Protein AF-A0A348PH98-F1 (afdb_monomer_lite)

Radius of gyration: 13.95 Å; chains: 1; bounding box: 30×18×44 Å

pLDDT: mean 93.77, std 7.89, range [51.06, 98.12]

Foldseek 3Di:
DVQQVFAFQDPDVVDHGQTHWDFDQADDFFQAGDTDIGTYPPDVCCCRCPVRVHGHPHDD

Structure (mmCIF, N/CA/C/O backbone):
data_AF-A0A348PH98-F1
#
_entry.id   AF-A0A348PH98-F1
#
loop_
_atom_site.group_PDB
_atom_site.id
_atom_site.type_symbol
_atom_site.label_atom_id
_atom_site.label_alt_id
_atom_site.label_comp_id
_atom_site.label_asym_id
_atom_site.label_entity_id
_atom_site.label_seq_id
_atom_site.pdbx_PDB_ins_code
_atom_site.Cartn_x
_atom_site.Cartn_y
_atom_site.Cartn_z
_atom_site.occupancy
_atom_site.B_iso_or_equiv
_atom_site.auth_seq_id
_atom_site.auth_comp_id
_atom_site.auth_asym_id
_atom_site.auth_atom_id
_atom_site.pdbx_PDB_model_num
ATOM 1 N N . GLU A 1 1 ? 2.243 -5.402 -21.225 1.00 81.19 1 GLU A N 1
ATOM 2 C CA . GLU A 1 1 ? 1.663 -4.040 -21.194 1.00 81.19 1 GLU A CA 1
ATOM 3 C C . GLU A 1 1 ? 0.786 -3.747 -19.975 1.00 81.19 1 GLU A C 1
ATOM 5 O O . GLU A 1 1 ? 1.228 -2.982 -19.135 1.00 81.19 1 GLU A O 1
ATOM 10 N N . TRP A 1 2 ? -0.402 -4.346 -19.801 1.00 92.75 2 TRP A N 1
ATOM 11 C CA . TRP A 1 2 ? -1.324 -3.990 -18.696 1.00 92.75 2 TRP A CA 1
ATOM 12 C C . TRP A 1 2 ? -0.752 -4.170 -17.274 1.00 92.75 2 TRP A C 1
ATOM 14 O O . TRP A 1 2 ? -0.810 -3.230 -16.492 1.00 92.75 2 TRP A O 1
ATOM 24 N N . TRP A 1 3 ? -0.147 -5.320 -16.952 1.00 92.75 3 TRP A N 1
ATOM 25 C CA . TRP A 1 3 ? 0.390 -5.600 -15.605 1.00 92.75 3 TRP A CA 1
ATOM 26 C C . TRP A 1 3 ? 1.437 -4.574 -15.147 1.00 92.75 3 TRP A C 1
ATOM 28 O O . TRP A 1 3 ? 1.476 -4.200 -13.981 1.00 92.75 3 TRP A O 1
ATOM 38 N N . LYS A 1 4 ? 2.251 -4.078 -16.090 1.00 92.56 4 LYS A N 1
ATOM 39 C CA . LYS A 1 4 ? 3.288 -3.068 -15.838 1.00 92.56 4 LYS A CA 1
ATOM 40 C C . LYS A 1 4 ? 2.734 -1.656 -15.623 1.00 92.56 4 LYS A C 1
ATOM 42 O O . LYS A 1 4 ? 3.470 -0.798 -15.161 1.00 92.56 4 LYS A O 1
ATOM 47 N N . LYS A 1 5 ? 1.459 -1.406 -15.954 1.00 93.31 5 LYS A N 1
ATOM 48 C CA . LYS A 1 5 ? 0.796 -0.123 -15.655 1.00 93.31 5 LYS A CA 1
ATOM 49 C C . LYS A 1 5 ? 0.494 0.037 -14.166 1.00 93.31 5 LYS A C 1
ATOM 51 O O . LYS A 1 5 ? 0.306 1.158 -13.720 1.00 93.31 5 LYS A O 1
ATOM 56 N N . MET A 1 6 ? 0.425 -1.076 -13.441 1.00 94.50 6 MET A N 1
ATOM 57 C CA . MET A 1 6 ? 0.267 -1.113 -11.993 1.00 94.50 6 MET A CA 1
ATOM 58 C C . MET A 1 6 ? 1.650 -1.209 -11.357 1.00 94.50 6 MET A C 1
ATOM 60 O O . MET A 1 6 ? 2.518 -1.923 -11.868 1.00 94.50 6 MET A O 1
ATOM 64 N N . GLY A 1 7 ? 1.850 -0.554 -10.221 1.00 93.00 7 GLY A N 1
ATOM 65 C CA . GLY A 1 7 ? 3.116 -0.612 -9.501 1.00 93.00 7 GLY A CA 1
ATOM 66 C C . GLY A 1 7 ? 3.958 0.658 -9.623 1.00 93.00 7 GLY A C 1
ATOM 67 O O . GLY A 1 7 ? 3.441 1.745 -9.870 1.00 93.00 7 GLY A O 1
ATOM 68 N N . VAL A 1 8 ? 5.276 0.526 -9.454 1.00 95.88 8 VAL A N 1
ATOM 69 C CA . VAL A 1 8 ? 6.192 1.673 -9.455 1.00 95.88 8 VAL A CA 1
ATOM 70 C C . VAL A 1 8 ? 7.547 1.348 -10.086 1.00 95.88 8 VAL A C 1
ATOM 72 O O . VAL A 1 8 ? 8.087 0.248 -9.932 1.00 95.88 8 VAL A O 1
ATOM 75 N N . GLU A 1 9 ? 8.109 2.339 -10.778 1.00 94.88 9 GLU A N 1
ATOM 76 C CA . GLU A 1 9 ? 9.494 2.315 -11.247 1.00 94.88 9 GLU A CA 1
ATOM 77 C C . GLU A 1 9 ? 10.488 2.340 -10.083 1.00 94.88 9 GLU A C 1
ATOM 79 O O . GLU A 1 9 ? 10.209 2.870 -9.005 1.00 94.88 9 GLU A O 1
ATOM 84 N N . SER A 1 10 ? 11.684 1.798 -10.304 1.00 94.12 10 SER A N 1
ATOM 85 C CA . SER A 1 10 ? 12.751 1.926 -9.313 1.00 94.12 10 SER A CA 1
ATOM 86 C C . SER A 1 10 ? 13.287 3.355 -9.289 1.00 94.12 10 SER A C 1
ATOM 88 O O . SER A 1 10 ? 13.570 3.939 -10.331 1.00 94.12 10 SER A O 1
ATOM 90 N N . THR A 1 11 ? 13.483 3.912 -8.096 1.00 93.75 11 THR A N 1
ATOM 91 C CA . THR A 1 11 ? 14.171 5.202 -7.927 1.00 93.75 11 THR A CA 1
ATOM 92 C C . THR A 1 11 ? 15.693 5.059 -7.912 1.00 93.75 11 THR A C 1
ATOM 94 O O . THR A 1 11 ? 16.405 6.061 -7.963 1.00 93.75 11 THR A O 1
ATOM 97 N N . LEU A 1 12 ? 16.209 3.829 -7.832 1.00 94.56 12 LEU A N 1
ATOM 98 C CA . LEU A 1 12 ? 17.641 3.550 -7.814 1.00 94.56 12 LEU A CA 1
ATOM 99 C C . LEU A 1 12 ? 18.185 3.449 -9.250 1.00 94.56 12 LEU A C 1
ATOM 101 O O . LEU A 1 12 ? 17.573 2.766 -10.076 1.00 94.56 12 LEU A O 1
ATOM 105 N N . PRO A 1 13 ? 19.349 4.052 -9.563 1.00 94.81 13 PRO A N 1
ATOM 106 C CA . PRO A 1 13 ? 19.982 3.892 -10.871 1.00 94.81 13 PRO A CA 1
ATOM 107 C C . PRO A 1 13 ? 20.255 2.415 -11.185 1.00 94.81 13 PRO A C 1
ATOM 109 O O . PRO A 1 13 ? 20.948 1.734 -10.432 1.00 94.81 13 PRO A O 1
ATOM 112 N N . GLY A 1 14 ? 19.686 1.910 -12.284 1.00 93.50 14 GLY A N 1
ATOM 113 C CA . GLY A 1 14 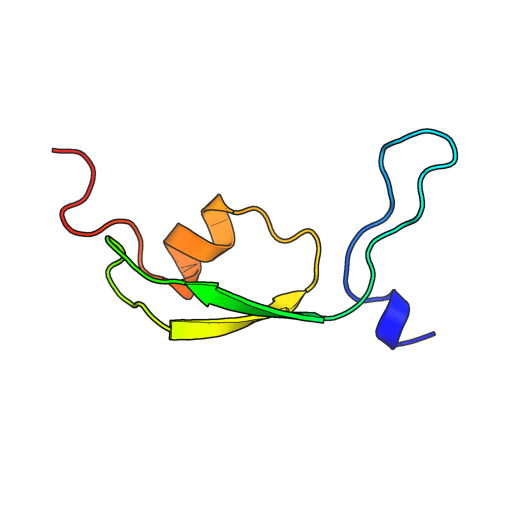? 19.791 0.499 -12.682 1.00 93.50 14 GLY A CA 1
ATOM 114 C C . GLY A 1 14 ? 18.988 -0.482 -11.815 1.00 93.50 14 GLY A C 1
ATOM 115 O O . GLY A 1 14 ? 19.105 -1.693 -12.000 1.00 93.50 14 GLY A O 1
ATOM 116 N N . GLY A 1 15 ? 18.181 0.010 -10.871 1.00 94.56 15 GLY A N 1
ATOM 117 C CA . GLY A 1 15 ? 17.328 -0.821 -10.030 1.00 94.56 15 GLY A CA 1
ATOM 118 C C . GLY A 1 15 ? 16.163 -1.427 -10.813 1.00 94.56 15 GLY A C 1
ATOM 119 O O . GLY A 1 15 ? 15.585 -0.788 -11.691 1.00 94.56 15 GLY A O 1
ATOM 120 N N . MET A 1 16 ? 15.785 -2.661 -10.471 1.00 94.81 16 MET A N 1
ATOM 121 C CA . MET A 1 16 ? 14.605 -3.287 -11.069 1.00 94.81 16 MET A CA 1
ATOM 122 C C . MET A 1 16 ? 13.313 -2.664 -10.512 1.00 94.81 16 MET A C 1
ATOM 124 O O . MET A 1 16 ? 13.215 -2.442 -9.299 1.00 94.81 16 MET A O 1
ATOM 128 N N . PRO A 1 17 ? 12.319 -2.391 -11.371 1.00 94.81 17 PRO A N 1
ATOM 129 C CA . PRO A 1 17 ? 11.022 -1.867 -10.956 1.00 94.81 17 PRO A CA 1
ATOM 130 C C . PRO A 1 17 ? 10.180 -2.924 -10.232 1.00 94.81 17 PRO A C 1
ATOM 132 O O . PRO A 1 17 ? 10.439 -4.127 -10.315 1.00 94.81 17 PRO A O 1
ATOM 135 N N . SER A 1 18 ? 9.140 -2.472 -9.532 1.00 96.31 18 SER A N 1
ATOM 136 C CA . SER A 1 18 ? 8.186 -3.329 -8.820 1.00 96.31 18 SER A CA 1
ATOM 137 C C . SER A 1 18 ? 6.783 -3.115 -9.375 1.00 96.31 18 SER A C 1
ATOM 139 O O . SER A 1 18 ? 6.050 -2.239 -8.917 1.00 96.31 18 SER A O 1
ATOM 141 N N . TYR A 1 19 ? 6.415 -3.922 -10.368 1.00 96.94 19 TYR A N 1
ATOM 142 C CA . TYR A 1 19 ? 5.121 -3.827 -11.044 1.00 96.94 19 TYR A CA 1
ATOM 143 C C . TYR A 1 19 ? 4.089 -4.828 -10.533 1.00 96.94 19 TYR A C 1
ATOM 145 O O . TYR A 1 19 ? 4.434 -5.910 -10.054 1.00 96.94 19 TYR A O 1
ATOM 153 N N . GLY A 1 20 ? 2.822 -4.503 -10.767 1.00 96.75 20 GLY A N 1
ATOM 154 C CA . GLY A 1 20 ? 1.682 -5.352 -10.475 1.00 96.75 20 GLY A CA 1
ATOM 155 C C . GLY A 1 20 ? 1.072 -5.131 -9.101 1.00 96.75 20 GLY A C 1
ATOM 156 O O . GLY A 1 20 ? 1.372 -4.160 -8.402 1.00 96.75 20 GLY A O 1
ATOM 157 N N . THR A 1 21 ? 0.205 -6.065 -8.720 1.00 96.88 21 THR A N 1
ATOM 158 C CA . THR A 1 21 ? -0.466 -6.090 -7.421 1.00 96.88 21 THR A CA 1
ATOM 159 C C . THR A 1 21 ? 0.160 -7.120 -6.487 1.00 96.88 21 THR A C 1
ATOM 161 O O . THR A 1 21 ? 0.769 -8.108 -6.905 1.00 96.88 21 THR A O 1
ATOM 164 N N . LYS A 1 22 ? 0.018 -6.885 -5.183 1.00 96.94 22 LYS A N 1
ATOM 165 C CA . LYS A 1 22 ? 0.406 -7.816 -4.128 1.00 96.94 22 LYS A CA 1
ATOM 166 C C . LYS A 1 22 ? -0.718 -7.942 -3.108 1.00 96.94 22 LYS A C 1
ATOM 168 O O . LYS A 1 22 ? -1.279 -6.943 -2.665 1.00 96.94 22 LYS A O 1
ATOM 173 N N . LEU A 1 23 ? -0.973 -9.175 -2.671 1.00 98.00 23 LEU A N 1
ATOM 174 C CA . LEU A 1 23 ? -1.786 -9.449 -1.488 1.00 98.00 23 LEU A CA 1
ATOM 175 C C . LEU A 1 23 ? -1.006 -9.039 -0.232 1.00 98.00 23 LEU A C 1
ATOM 177 O O . LEU A 1 23 ? -0.016 -9.670 0.145 1.00 98.00 23 LEU A O 1
ATOM 181 N N . MET A 1 24 ? -1.434 -7.951 0.395 1.00 97.81 24 MET A N 1
ATOM 182 C CA . MET A 1 24 ? -0.818 -7.356 1.577 1.00 97.81 24 MET A CA 1
ATOM 183 C C . MET A 1 24 ? -1.637 -7.722 2.814 1.00 97.81 24 MET A C 1
ATOM 185 O O . MET A 1 24 ? -2.718 -7.181 3.037 1.00 97.81 24 MET A O 1
ATOM 189 N N . GLY A 1 25 ? -1.122 -8.653 3.617 1.00 98.00 25 GLY A N 1
ATOM 190 C CA . GLY A 1 25 ? -1.712 -9.016 4.905 1.00 98.00 25 GLY A CA 1
ATOM 191 C C . GLY A 1 25 ? -1.380 -7.976 5.970 1.00 98.00 25 GLY A C 1
ATOM 192 O O . GLY A 1 25 ? -0.214 -7.829 6.338 1.00 98.00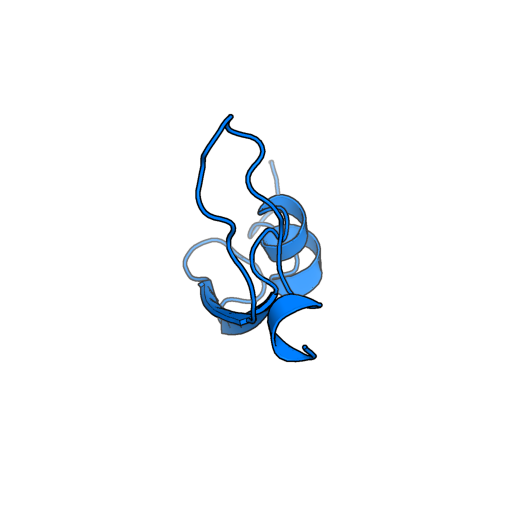 25 GLY A O 1
ATOM 193 N N . VAL A 1 26 ? -2.390 -7.269 6.477 1.00 97.31 26 VAL A N 1
ATOM 194 C CA . VAL A 1 26 ? -2.235 -6.299 7.566 1.00 97.31 26 VAL A CA 1
ATOM 195 C C . VAL A 1 26 ? -2.876 -6.838 8.835 1.00 97.31 26 VAL A C 1
ATOM 197 O O . VAL A 1 26 ? -4.063 -7.158 8.875 1.00 97.31 26 VAL A O 1
ATOM 200 N N . SER A 1 27 ? -2.076 -6.913 9.893 1.00 96.06 27 SER A N 1
ATOM 201 C CA . SER A 1 27 ? -2.458 -7.440 11.200 1.00 96.06 27 SER A CA 1
ATOM 202 C C . SER A 1 27 ? -1.997 -6.511 12.330 1.00 96.06 27 SER A C 1
ATOM 204 O O . SER A 1 27 ? -1.411 -5.452 12.095 1.00 96.06 27 SER A O 1
ATOM 206 N N . GLY A 1 28 ? -2.285 -6.890 13.577 1.00 94.50 28 GLY A N 1
ATOM 207 C CA . GLY A 1 28 ? -1.878 -6.130 14.757 1.00 94.50 28 GLY A CA 1
ATOM 208 C C . GLY A 1 28 ? -2.811 -4.960 15.076 1.00 94.50 28 GLY A C 1
ATOM 209 O O . GLY A 1 28 ? -4.032 -5.088 15.025 1.00 94.50 28 GLY A O 1
ATOM 210 N N . HIS A 1 29 ? -2.234 -3.823 15.468 1.00 95.31 29 HIS A N 1
ATOM 211 C CA . HIS A 1 29 ? -2.946 -2.679 16.050 1.00 95.31 29 HIS A CA 1
ATOM 212 C C . HIS A 1 29 ? -3.627 -1.765 15.019 1.00 95.31 29 HIS A C 1
ATOM 214 O O . HIS A 1 29 ? -3.537 -0.552 15.117 1.00 95.31 29 HIS A O 1
ATOM 220 N N . VAL A 1 30 ? -4.357 -2.304 14.052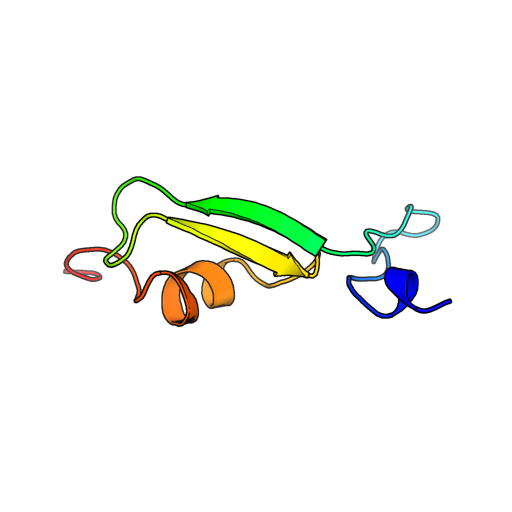 1.00 96.12 30 VAL A N 1
ATOM 221 C CA . VAL A 1 30 ? -5.157 -1.502 13.108 1.00 96.12 30 VAL A CA 1
ATOM 222 C C . VAL A 1 30 ? -6.649 -1.660 13.381 1.00 96.12 30 VAL A C 1
ATOM 224 O O . VAL A 1 30 ? -7.073 -2.656 13.965 1.00 96.12 30 VAL A O 1
ATOM 227 N N . ASN A 1 31 ? -7.460 -0.688 12.962 1.00 96.50 31 ASN A N 1
ATOM 228 C CA . ASN A 1 31 ? -8.910 -0.755 13.160 1.00 96.50 31 ASN A CA 1
ATOM 229 C C . ASN A 1 31 ? -9.575 -1.841 12.294 1.00 96.50 31 ASN A C 1
ATOM 231 O O . ASN A 1 31 ? -10.582 -2.416 12.700 1.00 96.50 31 ASN A O 1
ATOM 235 N N . LYS A 1 32 ? -9.013 -2.138 11.116 1.00 96.81 32 LYS A N 1
ATOM 236 C CA . LYS A 1 32 ? -9.525 -3.136 10.162 1.00 96.81 32 LYS A CA 1
ATOM 237 C C . LYS A 1 32 ? -8.403 -4.067 9.672 1.00 96.81 32 LYS A C 1
ATOM 239 O O . LYS A 1 32 ? -7.888 -3.863 8.567 1.00 96.81 32 LYS A O 1
ATOM 244 N N . PRO A 1 33 ? -7.986 -5.065 10.474 1.00 97.25 33 PRO A N 1
ATOM 245 C CA . PRO A 1 33 ? -7.002 -6.054 10.039 1.00 97.25 33 PRO A CA 1
ATOM 246 C C . PRO A 1 33 ? -7.606 -6.948 8.950 1.00 97.25 33 PRO A C 1
ATOM 248 O O . PRO A 1 33 ? -8.701 -7.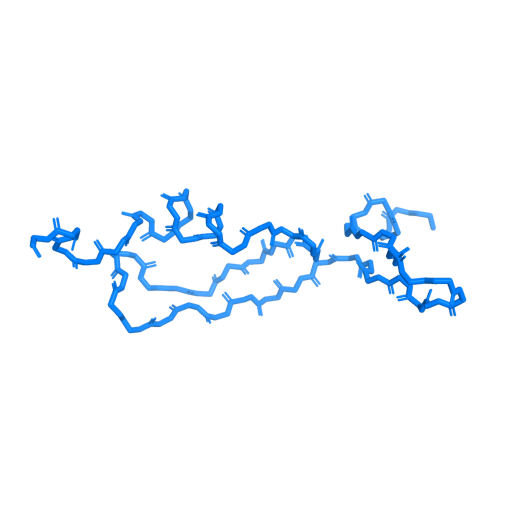480 9.125 1.00 97.25 33 PRO A O 1
ATOM 251 N N . ASN A 1 34 ? -6.917 -7.080 7.816 1.00 98.00 34 ASN A N 1
ATOM 252 C CA . ASN A 1 34 ? -7.337 -7.916 6.690 1.00 98.00 34 ASN A CA 1
ATOM 253 C C . ASN A 1 34 ? -6.185 -8.097 5.683 1.00 98.00 34 ASN A C 1
ATOM 255 O O . ASN A 1 34 ? -5.145 -7.443 5.786 1.00 98.00 34 ASN A O 1
ATOM 259 N N . THR A 1 35 ? -6.397 -8.942 4.678 1.00 98.12 35 THR A N 1
ATOM 260 C CA . THR A 1 35 ? -5.570 -9.021 3.473 1.00 98.12 35 THR A CA 1
ATOM 261 C C . THR A 1 35 ? -6.163 -8.134 2.382 1.00 98.12 35 THR A C 1
ATOM 263 O O . THR A 1 35 ? -7.326 -8.290 2.018 1.00 98.12 35 THR A O 1
ATOM 266 N N . TYR A 1 36 ? -5.357 -7.224 1.838 1.00 97.62 36 TYR A N 1
ATOM 267 C CA . TYR A 1 36 ? -5.758 -6.297 0.779 1.00 97.62 36 TYR A CA 1
ATOM 268 C C . TYR A 1 36 ? -4.917 -6.531 -0.475 1.00 97.62 36 TYR A C 1
ATOM 270 O O . TYR A 1 36 ? -3.690 -6.530 -0.398 1.00 97.62 36 TYR A O 1
ATOM 278 N N . GLU A 1 37 ? -5.550 -6.710 -1.633 1.00 97.81 37 GLU A N 1
ATOM 279 C CA . GLU A 1 37 ? -4.845 -6.699 -2.916 1.00 97.81 37 GLU A CA 1
ATOM 280 C C . GLU A 1 37 ? -4.656 -5.257 -3.381 1.00 97.81 37 GLU A C 1
ATOM 282 O O . GLU A 1 37 ? -5.637 -4.557 -3.624 1.00 97.81 37 GLU A O 1
ATOM 287 N N . LEU A 1 38 ? -3.406 -4.798 -3.470 1.00 97.44 38 LEU A N 1
ATOM 288 C CA . LEU A 1 38 ? -3.084 -3.424 -3.862 1.00 97.44 38 LEU A CA 1
ATOM 289 C C . LEU A 1 38 ? -1.856 -3.386 -4.764 1.00 97.44 38 LEU A C 1
ATOM 291 O O . LEU A 1 38 ? -1.017 -4.287 -4.736 1.00 97.44 38 LEU A O 1
ATOM 295 N N . GLU A 1 39 ? -1.745 -2.320 -5.550 1.00 97.19 39 GLU A N 1
ATOM 296 C CA . GLU A 1 39 ? -0.587 -2.078 -6.405 1.00 97.19 39 GLU A CA 1
ATOM 297 C C . GLU A 1 39 ? 0.695 -1.896 -5.581 1.00 97.19 39 GLU A C 1
ATOM 299 O O . GLU A 1 39 ? 0.702 -1.275 -4.510 1.00 97.19 39 GLU A O 1
ATOM 304 N N . LEU A 1 40 ? 1.801 -2.441 -6.087 1.00 96.50 40 LEU A N 1
ATOM 305 C CA . LEU A 1 40 ? 3.116 -2.247 -5.485 1.00 96.50 40 LEU A CA 1
ATOM 306 C C . LEU A 1 40 ? 3.532 -0.767 -5.537 1.00 96.50 40 LEU A C 1
ATOM 308 O O . LEU A 1 40 ? 3.157 -0.015 -6.423 1.00 96.50 40 LEU A O 1
ATOM 312 N N . GLY A 1 41 ? 4.290 -0.31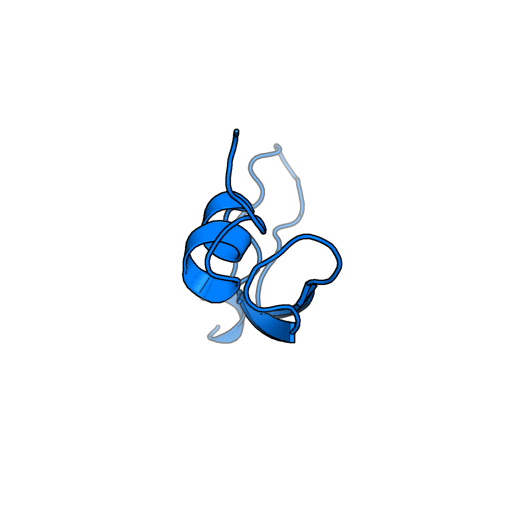3 -4.542 1.00 94.94 41 GLY A N 1
ATOM 313 C CA . GLY A 1 41 ? 4.638 1.107 -4.420 1.00 94.94 41 GLY A CA 1
ATOM 314 C C . GLY A 1 41 ? 3.586 1.975 -3.721 1.00 94.94 41 GLY A C 1
ATOM 315 O O . GLY A 1 41 ? 3.859 3.148 -3.468 1.00 94.94 41 GLY A O 1
ATOM 316 N N . ILE A 1 42 ? 2.429 1.422 -3.321 1.00 96.88 42 ILE A N 1
ATOM 317 C CA . ILE A 1 42 ? 1.502 2.134 -2.433 1.00 96.88 42 ILE A CA 1
ATOM 318 C C . ILE A 1 42 ? 2.225 2.587 -1.146 1.00 96.88 42 ILE A C 1
ATOM 320 O O . ILE A 1 42 ? 2.868 1.774 -0.472 1.00 96.88 42 ILE A O 1
ATOM 324 N N . PRO A 1 43 ? 2.110 3.867 -0.739 1.00 96.69 43 PRO A N 1
ATOM 325 C CA . PRO A 1 43 ? 2.684 4.319 0.520 1.00 96.69 43 PRO A CA 1
ATOM 326 C C . PRO A 1 43 ? 2.055 3.593 1.712 1.00 96.69 43 PRO A C 1
ATOM 328 O O . PRO A 1 43 ? 0.831 3.522 1.828 1.00 96.69 43 PRO A O 1
ATOM 33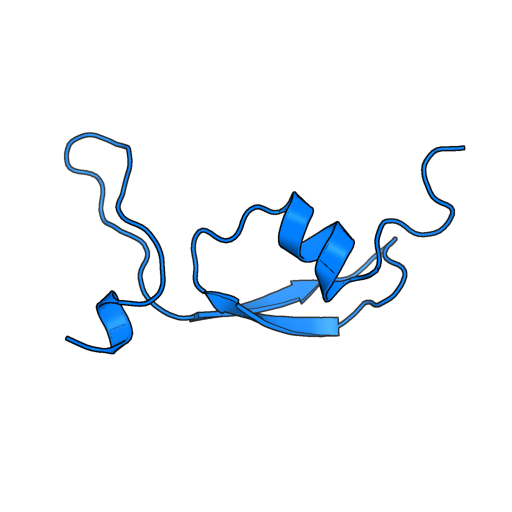1 N N . LEU A 1 44 ? 2.873 3.150 2.670 1.00 95.88 44 LEU A N 1
ATOM 332 C CA . LEU A 1 44 ? 2.387 2.446 3.865 1.00 95.88 44 LEU A CA 1
ATOM 333 C C . LEU A 1 44 ? 1.325 3.247 4.639 1.00 95.88 44 LEU A C 1
ATOM 335 O O . LEU A 1 44 ? 0.349 2.685 5.124 1.00 95.88 44 LEU A O 1
ATOM 339 N N . ARG A 1 45 ? 1.466 4.577 4.703 1.00 95.88 45 ARG A N 1
ATOM 340 C CA . ARG A 1 45 ? 0.459 5.455 5.320 1.00 95.88 45 ARG A CA 1
ATOM 341 C C . ARG A 1 45 ? -0.911 5.317 4.651 1.00 95.88 45 ARG A C 1
ATOM 343 O O . ARG A 1 45 ? -1.918 5.319 5.343 1.00 95.88 45 ARG A O 1
ATOM 350 N N . MET A 1 46 ? -0.959 5.191 3.327 1.00 97.12 46 MET A N 1
ATOM 351 C CA . MET A 1 46 ? -2.214 5.019 2.592 1.00 97.12 46 MET A CA 1
ATOM 352 C C . MET A 1 46 ? -2.839 3.658 2.892 1.00 97.12 46 MET A C 1
ATOM 354 O O . MET A 1 46 ? -4.031 3.601 3.182 1.00 97.12 46 MET A O 1
ATOM 358 N N . LEU A 1 47 ? -2.031 2.590 2.907 1.00 97.38 47 LEU A N 1
ATOM 359 C CA . LEU A 1 47 ? -2.473 1.257 3.330 1.00 97.38 47 LEU A CA 1
ATOM 360 C C . LEU A 1 47 ? -3.105 1.299 4.732 1.00 97.38 47 LEU A C 1
ATOM 362 O O . LEU A 1 47 ? -4.218 0.815 4.926 1.00 97.38 47 LEU A O 1
ATOM 366 N N . VAL A 1 48 ? -2.432 1.918 5.703 1.00 95.88 48 VAL A N 1
ATOM 367 C CA . VAL A 1 48 ? -2.901 1.949 7.096 1.00 95.88 48 VAL A CA 1
ATOM 368 C C . VAL A 1 48 ? -4.117 2.859 7.269 1.00 95.88 48 VAL A C 1
ATOM 370 O O . VAL A 1 48 ? -5.150 2.409 7.758 1.00 95.88 48 VAL A O 1
ATOM 373 N N . GLU A 1 49 ? -4.033 4.122 6.856 1.00 96.12 49 GLU A N 1
ATOM 374 C CA . GLU A 1 49 ? -5.075 5.113 7.149 1.00 96.12 49 GLU A CA 1
ATOM 375 C C . GLU A 1 49 ? -6.323 4.925 6.280 1.00 96.12 49 GLU A C 1
ATOM 377 O O . GLU A 1 49 ? -7.441 5.031 6.782 1.00 96.12 49 GLU A O 1
ATOM 382 N N . LYS A 1 50 ? -6.162 4.607 4.985 1.00 96.44 50 LYS A N 1
ATOM 383 C CA . LYS A 1 50 ? -7.308 4.466 4.073 1.00 96.44 50 LYS A CA 1
ATOM 384 C C . LYS A 1 50 ? -7.898 3.061 4.064 1.00 96.44 50 LYS A C 1
ATOM 386 O O . LYS A 1 50 ? -9.115 2.931 4.151 1.00 96.44 50 LYS A O 1
ATOM 391 N N . HIS A 1 51 ? -7.069 2.019 3.960 1.00 96.75 51 HIS A N 1
ATOM 392 C CA . HIS A 1 51 ? -7.578 0.644 3.852 1.00 96.75 51 HIS A CA 1
ATOM 393 C C . HIS A 1 51 ? -7.830 0.024 5.230 1.00 96.75 51 HIS A C 1
ATOM 395 O O . HIS A 1 51 ? -8.907 -0.515 5.473 1.00 96.75 51 HIS A O 1
ATOM 401 N N . CYS A 1 52 ? -6.891 0.178 6.168 1.00 96.88 52 CYS A N 1
ATOM 402 C CA . CYS A 1 52 ? -7.001 -0.431 7.499 1.00 96.88 52 CYS A CA 1
ATOM 403 C C . CYS A 1 52 ? -7.751 0.443 8.523 1.00 96.88 52 CYS A C 1
ATOM 405 O O . CYS A 1 52 ? -7.924 0.034 9.671 1.00 96.88 52 CYS A O 1
ATOM 407 N N . GLY A 1 53 ? -8.211 1.635 8.124 1.00 95.12 53 GLY A N 1
ATOM 408 C CA . GLY A 1 53 ? -8.961 2.563 8.974 1.00 95.12 53 GLY A CA 1
ATOM 409 C C . GLY A 1 53 ? -8.136 3.221 10.083 1.00 95.12 53 GLY A C 1
ATOM 410 O O . GLY A 1 53 ? -8.714 3.647 11.080 1.00 95.12 53 GLY A O 1
ATOM 411 N N . GLY A 1 54 ? -6.811 3.268 9.942 1.00 95.38 54 GLY A N 1
ATOM 412 C CA . GLY A 1 54 ? -5.890 3.851 10.915 1.00 95.38 54 GLY A CA 1
ATOM 413 C C . GLY A 1 54 ? -5.493 2.906 12.054 1.00 95.38 54 GLY A C 1
ATOM 414 O O . GLY A 1 54 ? -5.936 1.756 12.151 1.00 95.38 54 GLY A O 1
ATOM 415 N N . MET A 1 55 ? -4.615 3.410 12.922 1.00 95.06 55 MET A N 1
ATOM 416 C CA . MET A 1 55 ? -4.136 2.696 14.110 1.00 95.06 55 MET A CA 1
ATOM 417 C C . MET A 1 55 ? -5.240 2.596 15.174 1.00 95.06 55 MET A C 1
ATOM 419 O O . MET A 1 55 ? -5.961 3.563 15.444 1.00 95.06 55 MET A O 1
ATOM 423 N N . ARG A 1 56 ? -5.340 1.439 15.830 1.00 92.50 56 ARG A N 1
ATOM 424 C CA . ARG A 1 56 ? -6.257 1.201 16.948 1.00 92.50 56 ARG A CA 1
ATOM 425 C C . ARG A 1 56 ? -5.955 2.179 18.082 1.00 92.50 56 ARG A C 1
ATOM 427 O O . ARG A 1 56 ? -4.813 2.273 18.517 1.00 92.50 56 ARG A O 1
ATOM 434 N N . ASN A 1 57 ? -6.986 2.867 18.571 1.00 87.75 57 ASN A N 1
ATOM 435 C CA . ASN A 1 57 ? -6.918 3.906 19.613 1.00 87.75 57 ASN A CA 1
ATOM 436 C C . ASN A 1 57 ? -6.164 5.199 19.235 1.00 87.75 57 ASN A C 1
ATOM 438 O O . ASN A 1 57 ? -6.027 6.073 20.091 1.00 87.75 57 ASN A O 1
ATOM 442 N N . GLY A 1 58 ? -5.732 5.361 17.977 1.00 73.88 58 GLY A N 1
ATOM 443 C CA . GLY A 1 58 ? -4.988 6.542 17.524 1.00 73.88 58 GLY A CA 1
ATOM 444 C C . GLY A 1 58 ? -3.664 6.762 18.273 1.00 73.88 58 GLY A C 1
ATOM 445 O O . GLY A 1 58 ? -3.169 5.878 18.969 1.00 73.88 58 GLY A O 1
ATOM 446 N N . LYS A 1 59 ? -3.073 7.956 18.128 1.00 62.88 59 LYS A N 1
ATOM 447 C CA . LYS A 1 59 ? -2.021 8.434 19.039 1.00 62.88 59 LYS A CA 1
ATOM 448 C C . LYS A 1 59 ? -2.707 9.123 20.219 1.00 62.88 59 LYS A C 1
ATOM 450 O O . LYS A 1 59 ? -3.135 10.266 20.071 1.00 62.88 59 LYS A O 1
ATOM 455 N N . LYS A 1 60 ? -2.863 8.417 21.334 1.00 51.06 60 LYS A N 1
ATOM 456 C CA . LYS A 1 60 ? -3.042 9.061 22.640 1.00 51.06 60 LYS A CA 1
ATOM 457 C C . LYS A 1 60 ? -1.679 9.306 23.261 1.00 51.06 60 LYS A C 1
ATOM 459 O O . LYS A 1 60 ? -0.810 8.425 23.081 1.00 51.06 60 LYS A O 1
#

Secondary structure (DSSP, 8-state):
-TGGGSEE--SSTTPPPEESEEEEEE-SSBSS-EEEEEETT--HHHIIIIIS-SBTT---

Sequence (60 aa):
EWWKKMGVESTLPGGMPSYGTKLMGVSGHVNKPNTYELELGIPLRMLVEKHCGGMRNGKK